Protein AF-A0A961F8T4-F1 (afdb_monomer_lite)

pLDDT: mean 82.38, std 12.44, range [43.91, 94.69]

Sequence (74 aa):
KVSKDAKQHVYAPAQSAKRAGKSALQRVMSTFFGGSPGNLVAHLLDPTERKLPPEELAKIKALLEAHEGRNRRP

Foldseek 3Di:
DDDDDPPDDDDDDPDDPVVVVVVVVQVCCVPPVVSDPVSVVVVCVPPPPDDDDPVNVVVVVVVVVVVVVVVPPD

Secondary structure (DSSP, 8-state):
-------------SS-HHHHHHHHHHHHHHHHSTT-HHHHHHHHT-TTT----HHHHHHHHHHHHHHHHHHT--

Radius of gyration: 21.76 Å; chains: 1; bounding box: 57×38×54 Å

Structure (mmCIF, N/CA/C/O backbone):
data_AF-A0A961F8T4-F1
#
_entry.id   AF-A0A961F8T4-F1
#
loop_
_atom_site.group_PDB
_atom_site.id
_atom_site.type_symbol
_atom_site.label_atom_id
_atom_site.label_alt_id
_atom_site.label_comp_id
_atom_site.label_asym_id
_atom_site.label_entity_id
_atom_site.label_seq_id
_atom_site.pdbx_PDB_ins_code
_atom_site.Cartn_x
_atom_site.Cartn_y
_atom_site.Cartn_z
_atom_site.occupancy
_atom_site.B_iso_or_equiv
_atom_site.auth_seq_id
_atom_site.auth_comp_id
_atom_site.auth_asym_id
_atom_site.auth_atom_id
_atom_site.pdbx_PDB_model_num
ATOM 1 N N . LYS A 1 1 ? 41.279 -10.989 -38.897 1.00 43.91 1 LYS A N 1
ATOM 2 C CA . LYS A 1 1 ? 40.094 -11.869 -38.740 1.00 43.91 1 LYS A CA 1
ATOM 3 C C . LYS A 1 1 ? 39.221 -11.273 -37.643 1.00 43.91 1 LYS A C 1
ATOM 5 O O . LYS A 1 1 ? 39.584 -11.412 -36.486 1.00 43.91 1 LYS A O 1
ATOM 10 N N . VAL A 1 2 ? 38.161 -10.541 -37.993 1.00 51.69 2 VAL A N 1
ATOM 11 C CA . VAL A 1 2 ? 37.184 -10.050 -37.007 1.00 51.69 2 VAL A CA 1
ATOM 12 C C . VAL A 1 2 ? 36.105 -11.119 -36.906 1.00 51.69 2 VAL A C 1
ATOM 14 O O . VAL A 1 2 ? 35.452 -11.452 -37.892 1.00 51.69 2 VAL A O 1
ATOM 17 N N . SER A 1 3 ? 36.042 -11.763 -35.750 1.00 51.22 3 SER A N 1
ATOM 18 C CA . SER A 1 3 ? 35.145 -12.878 -35.484 1.00 51.22 3 SER A CA 1
ATOM 19 C C . SER A 1 3 ? 33.710 -12.374 -35.350 1.00 51.22 3 SER A C 1
ATOM 21 O O . SER A 1 3 ? 33.442 -11.544 -34.491 1.00 51.22 3 SER A O 1
ATOM 23 N N . LYS A 1 4 ? 32.838 -12.905 -36.215 1.00 58.25 4 LYS A N 1
ATOM 24 C CA . LYS A 1 4 ? 31.378 -13.064 -36.099 1.00 58.25 4 LYS A CA 1
ATOM 25 C C . LYS A 1 4 ? 30.666 -12.175 -35.074 1.00 58.25 4 LYS A C 1
ATOM 27 O O . LYS A 1 4 ? 30.706 -12.432 -33.875 1.00 58.25 4 LYS A O 1
ATOM 32 N N . ASP A 1 5 ? 29.894 -11.252 -35.630 1.00 58.16 5 ASP A N 1
ATOM 33 C CA . ASP A 1 5 ? 28.714 -10.586 -35.084 1.00 58.16 5 ASP A CA 1
ATOM 34 C C . ASP A 1 5 ? 27.935 -11.423 -34.049 1.00 58.16 5 ASP A C 1
ATOM 36 O O . ASP A 1 5 ? 26.989 -12.146 -34.373 1.00 58.16 5 ASP A O 1
ATOM 40 N N . ALA A 1 6 ? 28.295 -11.313 -32.771 1.00 65.94 6 ALA A N 1
ATOM 41 C CA . ALA A 1 6 ? 27.416 -11.729 -31.689 1.00 65.94 6 ALA A CA 1
ATOM 42 C C . ALA A 1 6 ? 26.351 -10.638 -31.531 1.00 65.94 6 ALA A C 1
ATOM 44 O O . ALA A 1 6 ? 26.588 -9.602 -30.913 1.00 65.94 6 ALA A O 1
ATOM 45 N N . LYS A 1 7 ? 25.184 -10.839 -32.149 1.00 72.19 7 LYS A N 1
ATOM 46 C CA . LYS A 1 7 ? 24.048 -9.917 -32.052 1.00 72.19 7 LYS A CA 1
ATOM 47 C C . LYS A 1 7 ? 23.572 -9.881 -30.594 1.00 72.19 7 LYS A C 1
ATOM 49 O O . LYS A 1 7 ? 22.866 -10.776 -30.139 1.00 72.19 7 LYS A O 1
ATOM 54 N N . GLN A 1 8 ? 24.018 -8.882 -29.838 1.00 80.75 8 GLN A N 1
ATOM 55 C CA . GLN A 1 8 ? 23.696 -8.758 -28.422 1.00 80.75 8 GLN A CA 1
ATOM 56 C C . GLN A 1 8 ? 22.253 -8.265 -28.264 1.00 80.75 8 GLN A C 1
ATOM 58 O O . GLN A 1 8 ? 21.900 -7.172 -28.708 1.00 80.75 8 GLN A O 1
ATOM 63 N N . HIS A 1 9 ? 21.404 -9.078 -27.636 1.00 82.88 9 HIS A N 1
ATOM 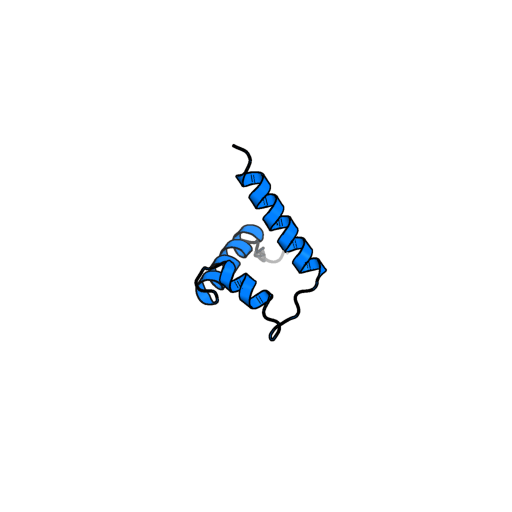64 C CA . HIS A 1 9 ? 20.041 -8.682 -27.298 1.00 82.88 9 HIS A CA 1
ATOM 65 C C . HIS A 1 9 ? 20.055 -7.836 -26.023 1.00 82.88 9 HIS A C 1
ATOM 67 O O . HIS A 1 9 ? 20.314 -8.343 -24.932 1.00 82.88 9 HIS A O 1
ATOM 73 N N . VAL A 1 10 ? 19.781 -6.539 -26.168 1.00 82.69 10 VAL A N 1
ATOM 74 C CA . VAL A 1 10 ? 19.568 -5.627 -25.040 1.00 82.69 10 VAL A CA 1
ATOM 75 C C . VAL A 1 10 ? 18.077 -5.596 -24.729 1.00 82.69 10 VAL A C 1
ATOM 77 O O . VAL A 1 10 ? 17.270 -5.200 -25.570 1.00 82.69 10 VAL A O 1
ATOM 80 N N . TYR A 1 11 ? 17.710 -6.022 -23.522 1.00 84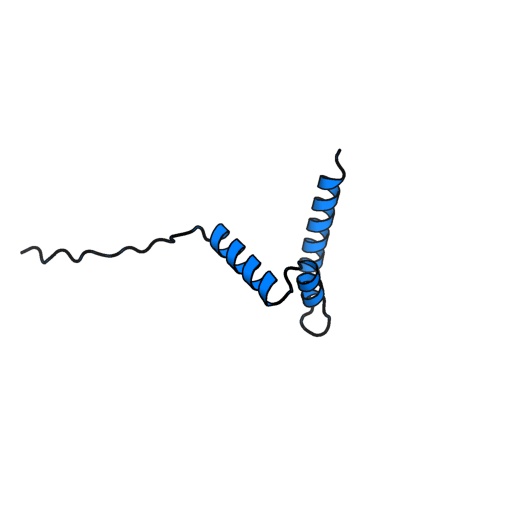.44 11 TYR A N 1
ATOM 81 C CA . TYR A 1 11 ? 16.331 -5.974 -23.048 1.00 84.44 11 TYR A CA 1
ATOM 82 C C . TYR A 1 11 ? 16.085 -4.674 -22.294 1.00 84.44 11 TYR A C 1
ATOM 84 O O . TYR A 1 11 ? 16.814 -4.331 -21.365 1.00 84.44 11 TYR A O 1
ATOM 92 N N . ALA A 1 12 ? 15.029 -3.973 -22.687 1.00 85.88 12 ALA A N 1
ATOM 93 C CA . ALA A 1 12 ? 14.538 -2.787 -22.006 1.00 85.88 12 ALA A CA 1
ATOM 94 C C . ALA A 1 12 ? 13.099 -3.026 -21.518 1.00 85.88 12 ALA A C 1
ATOM 96 O O . ALA A 1 12 ? 12.379 -3.839 -22.109 1.00 85.88 12 ALA A O 1
ATOM 97 N N . PRO A 1 13 ? 12.649 -2.333 -20.456 1.00 86.62 13 PRO A N 1
ATOM 98 C CA . PRO A 1 13 ? 11.282 -2.461 -19.971 1.00 86.62 13 PRO A CA 1
ATOM 99 C C . PRO A 1 13 ? 10.268 -2.107 -21.063 1.00 86.62 13 PRO A C 1
ATOM 101 O O . PRO A 1 13 ? 10.243 -0.984 -21.562 1.00 86.62 13 PRO A O 1
ATOM 104 N N . ALA A 1 14 ? 9.379 -3.048 -21.387 1.00 90.44 14 ALA A N 1
ATOM 105 C CA . ALA A 1 14 ? 8.280 -2.813 -22.328 1.00 90.44 14 ALA A CA 1
ATOM 106 C C . ALA A 1 14 ? 7.229 -1.826 -21.781 1.00 90.44 14 ALA A C 1
ATOM 108 O O . ALA A 1 14 ? 6.410 -1.292 -22.529 1.00 90.44 14 ALA A O 1
ATOM 109 N N . GLN A 1 15 ? 7.223 -1.595 -20.465 1.00 91.44 15 GLN A N 1
ATOM 110 C CA . GLN A 1 15 ? 6.339 -0.653 -19.786 1.00 91.44 15 GLN A CA 1
ATOM 111 C C . GLN A 1 15 ? 7.100 0.089 -18.691 1.00 91.44 15 GLN A C 1
ATOM 113 O O . GLN A 1 15 ? 8.034 -0.442 -18.090 1.00 91.44 15 GLN A O 1
ATOM 118 N N . SER A 1 16 ? 6.660 1.309 -18.388 1.00 93.75 16 SER A N 1
ATOM 119 C CA . SER A 1 16 ? 7.200 2.050 -17.252 1.00 93.75 16 SER A CA 1
ATOM 120 C C . SER A 1 16 ? 6.851 1.357 -15.932 1.00 93.75 16 SER A C 1
ATOM 122 O O . SER A 1 16 ? 5.739 0.848 -15.755 1.00 93.75 16 SER A O 1
ATOM 124 N N . ALA A 1 17 ? 7.773 1.411 -14.968 1.00 91.25 17 ALA A N 1
ATOM 125 C CA . ALA A 1 17 ? 7.568 0.852 -13.630 1.00 91.25 17 ALA A CA 1
ATOM 126 C C . ALA A 1 17 ? 6.298 1.401 -12.960 1.00 91.25 17 ALA A C 1
ATOM 128 O O . ALA A 1 17 ? 5.545 0.656 -12.341 1.00 91.25 17 ALA A O 1
ATOM 129 N N . LYS A 1 18 ? 5.994 2.690 -13.164 1.00 92.62 18 LYS A N 1
ATOM 130 C CA . LYS A 1 18 ? 4.768 3.329 -12.663 1.00 92.62 18 LYS A CA 1
ATOM 131 C C . LYS A 1 18 ? 3.501 2.658 -13.200 1.00 92.62 18 LYS A C 1
ATOM 133 O O . LYS A 1 18 ? 2.555 2.434 -12.447 1.00 92.62 18 LYS A O 1
ATOM 138 N N . ARG A 1 19 ? 3.464 2.344 -14.501 1.00 91.56 19 ARG A N 1
ATOM 139 C CA . ARG A 1 19 ? 2.300 1.704 -15.132 1.00 91.56 19 ARG A CA 1
ATOM 140 C C . ARG A 1 19 ? 2.164 0.252 -14.686 1.00 91.56 19 ARG A C 1
ATOM 142 O O . ARG A 1 19 ? 1.061 -0.151 -14.325 1.00 91.56 19 ARG A O 1
ATOM 149 N N . ALA A 1 20 ? 3.274 -0.484 -14.659 1.00 93.75 20 ALA A N 1
ATOM 150 C CA . ALA A 1 20 ? 3.311 -1.865 -14.189 1.00 93.75 20 ALA A CA 1
ATOM 151 C C . ALA A 1 20 ? 2.908 -1.980 -12.707 1.00 93.75 20 ALA A C 1
ATOM 153 O O . ALA A 1 20 ? 2.121 -2.846 -12.341 1.00 93.75 20 ALA A O 1
ATOM 154 N N . GLY A 1 21 ? 3.374 -1.061 -11.859 1.00 92.75 21 GLY A N 1
ATOM 155 C CA . GLY A 1 21 ? 3.001 -1.018 -10.446 1.00 92.75 21 GLY A CA 1
ATOM 156 C C . GLY A 1 21 ? 1.510 -0.750 -10.244 1.00 92.75 21 GLY A C 1
ATOM 157 O O . GLY A 1 21 ? 0.860 -1.437 -9.460 1.00 92.75 21 GLY A O 1
ATOM 158 N N . LYS A 1 22 ? 0.933 0.193 -11.004 1.00 92.75 22 LYS A N 1
ATOM 159 C CA . LYS A 1 22 ? -0.508 0.477 -10.940 1.00 92.75 22 LYS A CA 1
ATOM 160 C C . LYS A 1 22 ? -1.347 -0.747 -11.319 1.00 92.75 22 LYS A C 1
ATOM 162 O O . LYS A 1 22 ? -2.305 -1.051 -10.614 1.00 92.75 22 LYS A O 1
ATOM 167 N N . SER A 1 23 ? -1.003 -1.440 -12.407 1.00 93.19 23 SER A N 1
ATOM 168 C CA . SER A 1 23 ? -1.756 -2.623 -12.840 1.00 93.19 23 SER A CA 1
ATOM 169 C C . SER A 1 23 ? -1.596 -3.792 -11.868 1.00 93.19 23 SER A C 1
ATOM 171 O O . SER A 1 23 ? -2.576 -4.474 -11.574 1.00 93.19 23 SER A O 1
ATOM 173 N N . ALA A 1 24 ? -0.397 -3.991 -11.314 1.00 94.12 24 ALA A N 1
ATOM 174 C CA . ALA A 1 24 ? -0.155 -4.994 -10.284 1.00 94.12 24 ALA A CA 1
ATOM 175 C C . ALA A 1 24 ? -1.003 -4.734 -9.029 1.00 94.12 24 ALA A C 1
ATOM 177 O O . ALA A 1 24 ? -1.702 -5.638 -8.572 1.00 94.12 24 ALA A O 1
ATOM 178 N N . LEU A 1 25 ? -1.017 -3.495 -8.520 1.00 92.25 25 LEU A N 1
ATOM 179 C CA . LEU A 1 25 ? -1.816 -3.123 -7.350 1.00 92.25 25 LEU A CA 1
ATOM 180 C C . LEU A 1 25 ? -3.314 -3.322 -7.592 1.00 92.25 25 LEU A C 1
ATOM 182 O O . LEU A 1 25 ? -4.000 -3.877 -6.739 1.00 92.25 25 LEU A O 1
ATOM 186 N N . GLN A 1 26 ? -3.821 -2.913 -8.760 1.00 92.31 26 GLN A N 1
ATOM 187 C CA . GLN A 1 26 ? -5.220 -3.149 -9.128 1.00 92.31 26 GLN A CA 1
ATOM 188 C C . GLN A 1 26 ? -5.574 -4.636 -9.062 1.00 92.31 26 GLN A C 1
ATOM 190 O O . GLN A 1 26 ? -6.630 -4.988 -8.546 1.00 92.31 26 GLN A O 1
ATOM 195 N N . ARG A 1 27 ? -4.669 -5.500 -9.532 1.00 94.69 27 ARG A N 1
ATOM 196 C CA . ARG A 1 27 ? -4.866 -6.950 -9.538 1.00 94.69 27 ARG A CA 1
ATOM 197 C C . ARG A 1 27 ? -4.875 -7.533 -8.128 1.00 94.69 27 ARG A C 1
ATOM 199 O O . ARG A 1 27 ? -5.785 -8.274 -7.784 1.00 94.69 27 ARG A O 1
ATOM 206 N N . VAL A 1 28 ? -3.914 -7.143 -7.291 1.00 92.62 28 VAL A N 1
ATOM 207 C CA . VAL A 1 28 ? -3.878 -7.524 -5.867 1.00 92.62 28 VAL A CA 1
ATOM 208 C C . VAL A 1 28 ? -5.172 -7.098 -5.171 1.00 92.62 28 VAL A C 1
ATOM 210 O O . VAL A 1 28 ? -5.806 -7.903 -4.493 1.00 92.62 28 VAL A O 1
ATOM 213 N N . MET A 1 29 ? -5.611 -5.860 -5.396 1.00 93.25 29 MET A N 1
ATOM 214 C CA . MET A 1 29 ? -6.825 -5.324 -4.790 1.00 93.25 29 MET A CA 1
ATOM 215 C C . MET A 1 29 ? -8.079 -6.075 -5.245 1.00 93.25 29 MET A C 1
ATOM 217 O O . MET A 1 29 ? -8.916 -6.416 -4.411 1.00 93.25 29 MET A O 1
ATOM 221 N N . SER A 1 30 ? -8.196 -6.394 -6.538 1.00 92.94 30 SER A N 1
ATOM 222 C CA . SER A 1 30 ? -9.318 -7.188 -7.049 1.00 92.94 30 SER A CA 1
ATOM 223 C C . SER A 1 30 ? -9.327 -8.617 -6.510 1.00 92.94 30 SER A C 1
ATOM 225 O O . SER A 1 30 ? -10.394 -9.132 -6.199 1.00 92.94 30 SER A O 1
ATOM 227 N N . THR A 1 31 ? -8.157 -9.247 -6.382 1.00 93.50 31 THR A N 1
ATOM 228 C CA . THR A 1 31 ? -8.053 -10.667 -6.023 1.00 93.50 31 THR A CA 1
ATOM 229 C C . THR A 1 31 ? -8.220 -10.904 -4.526 1.00 93.50 31 THR A C 1
ATOM 231 O O . THR A 1 31 ? -8.907 -11.843 -4.142 1.00 93.50 31 THR A O 1
ATOM 234 N N . PHE A 1 32 ? -7.603 -10.074 -3.682 1.00 88.81 32 PHE A N 1
ATOM 235 C CA . PHE A 1 32 ? -7.524 -10.333 -2.238 1.00 88.81 32 PHE A CA 1
ATOM 236 C C . PHE A 1 32 ? -8.434 -9.434 -1.402 1.00 88.81 32 PHE A C 1
ATOM 238 O O . PHE A 1 32 ? -8.809 -9.806 -0.297 1.00 88.81 32 PHE A O 1
ATOM 245 N N . PHE A 1 33 ? -8.819 -8.265 -1.922 1.00 90.19 33 PHE A N 1
ATOM 246 C CA . PHE A 1 33 ? -9.545 -7.247 -1.152 1.00 90.19 33 PHE A CA 1
ATOM 247 C C . PHE A 1 33 ? -10.919 -6.907 -1.749 1.00 90.19 33 PHE A C 1
ATOM 249 O O . PHE A 1 33 ? -11.529 -5.898 -1.388 1.00 90.19 33 PHE A O 1
ATOM 256 N N . GLY A 1 34 ? -11.418 -7.728 -2.680 1.00 87.69 34 GLY A N 1
ATOM 257 C CA . GLY A 1 34 ? -12.725 -7.539 -3.321 1.00 87.69 34 GLY A CA 1
ATOM 258 C C . GLY A 1 34 ? -12.836 -6.236 -4.117 1.00 87.69 34 GLY A C 1
ATOM 259 O O . GLY A 1 34 ? -13.923 -5.691 -4.268 1.00 87.69 34 GLY A O 1
ATOM 260 N N . GLY A 1 35 ? -11.705 -5.683 -4.566 1.00 87.69 35 GLY A N 1
ATOM 261 C CA . GLY A 1 35 ? -11.652 -4.403 -5.271 1.00 87.69 35 GLY A CA 1
ATOM 262 C C . GLY A 1 35 ? -11.895 -3.173 -4.388 1.00 87.69 35 GLY A C 1
ATOM 263 O O . GLY A 1 35 ? -11.928 -2.068 -4.923 1.00 87.69 35 GLY A O 1
ATOM 264 N N . SER A 1 36 ? -12.035 -3.335 -3.066 1.00 89.56 36 SER A N 1
ATOM 265 C CA . SER A 1 36 ? -12.315 -2.241 -2.132 1.00 89.56 36 SER A CA 1
ATOM 266 C C . SER A 1 36 ? -11.031 -1.714 -1.481 1.00 89.56 36 SER A C 1
ATOM 268 O O . SER A 1 36 ? -10.398 -2.434 -0.703 1.00 89.56 36 SER A O 1
ATOM 270 N N . PRO A 1 37 ? -10.666 -0.436 -1.706 1.00 86.56 37 PRO A N 1
ATOM 271 C CA . PRO A 1 37 ? -9.587 0.206 -0.958 1.00 86.56 37 PRO A CA 1
ATOM 272 C C . PRO A 1 37 ? -9.846 0.218 0.555 1.00 86.56 37 PRO A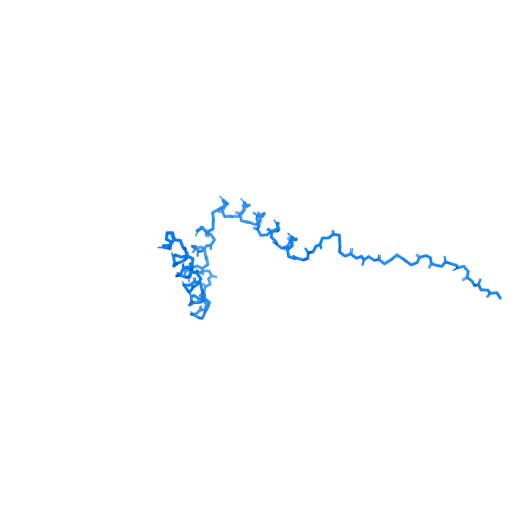 C 1
ATOM 274 O O . PRO A 1 37 ? -8.905 0.126 1.338 1.00 86.56 37 PRO A O 1
ATOM 277 N N . GLY A 1 38 ? -11.116 0.283 0.974 1.00 86.50 38 GLY A N 1
ATOM 278 C CA . GLY A 1 38 ? -11.494 0.248 2.388 1.00 86.50 38 GLY A CA 1
ATOM 279 C C . GLY A 1 38 ? -11.138 -1.078 3.061 1.00 86.50 38 GLY A C 1
ATOM 280 O O . GLY A 1 38 ? -10.625 -1.070 4.175 1.00 86.50 38 GLY A O 1
ATOM 281 N N . ASN A 1 39 ? -11.311 -2.205 2.364 1.00 88.06 39 ASN A N 1
ATOM 282 C CA . ASN A 1 39 ? -10.953 -3.528 2.892 1.00 88.06 39 ASN A CA 1
ATOM 283 C C . ASN A 1 39 ? -9.440 -3.678 3.082 1.00 88.06 39 ASN A C 1
ATOM 285 O O . ASN A 1 39 ? -8.998 -4.274 4.063 1.00 88.06 39 ASN A O 1
ATOM 289 N N . LEU A 1 40 ? -8.650 -3.107 2.166 1.00 87.12 40 LEU A N 1
ATOM 290 C CA . LEU A 1 40 ? -7.196 -3.051 2.299 1.00 87.12 40 LEU A CA 1
ATOM 291 C C . LEU A 1 40 ? -6.790 -2.240 3.537 1.00 87.12 40 LEU A C 1
ATOM 293 O O . LEU A 1 40 ? -5.971 -2.700 4.326 1.00 87.12 40 LEU A O 1
ATOM 297 N N . VAL A 1 41 ? -7.374 -1.053 3.727 1.00 85.25 41 VAL A N 1
ATOM 298 C CA . VAL A 1 41 ? -7.080 -0.211 4.898 1.00 85.25 41 VAL A CA 1
ATOM 299 C C . VAL A 1 41 ? -7.512 -0.899 6.193 1.00 85.25 41 VAL A C 1
ATOM 301 O O . VAL A 1 41 ? -6.756 -0.879 7.156 1.00 85.25 41 VAL A O 1
ATOM 304 N N . ALA A 1 42 ? -8.674 -1.555 6.214 1.00 84.88 42 ALA A N 1
ATOM 305 C CA . ALA A 1 42 ? -9.137 -2.315 7.371 1.00 84.88 42 ALA A CA 1
ATOM 306 C C . ALA A 1 42 ? -8.153 -3.432 7.761 1.00 84.88 42 ALA A C 1
ATOM 308 O O . ALA A 1 42 ? -7.798 -3.525 8.930 1.00 84.88 42 ALA A O 1
ATOM 309 N N . HIS A 1 43 ? -7.643 -4.203 6.790 1.00 84.88 43 HIS A N 1
ATOM 310 C CA . HIS A 1 43 ? -6.597 -5.207 7.044 1.00 84.88 43 HIS A CA 1
ATOM 311 C C . HIS A 1 43 ? -5.302 -4.584 7.581 1.00 84.88 43 HIS A C 1
ATOM 313 O O . HIS A 1 43 ? -4.685 -5.126 8.489 1.00 84.88 43 HIS A O 1
ATOM 319 N N . LEU A 1 44 ? -4.880 -3.433 7.047 1.00 82.69 44 LEU A N 1
ATOM 320 C CA . LEU A 1 44 ? -3.664 -2.749 7.512 1.00 82.69 44 LEU A CA 1
ATOM 321 C C . LEU A 1 44 ? -3.781 -2.199 8.940 1.00 82.69 44 LEU A C 1
ATOM 323 O O . LEU A 1 44 ? -2.761 -1.990 9.593 1.00 82.69 44 LEU A O 1
ATOM 327 N N . LEU A 1 45 ? -5.001 -1.918 9.396 1.00 81.75 45 LEU A N 1
ATOM 328 C CA . LEU A 1 45 ? -5.289 -1.408 10.735 1.00 81.75 45 LEU A CA 1
ATOM 329 C C . LEU A 1 45 ? -5.668 -2.518 11.721 1.00 81.75 45 LEU A C 1
ATOM 331 O O . LEU A 1 45 ? -5.898 -2.212 12.893 1.00 81.75 45 LEU A O 1
ATOM 335 N N . ASP A 1 46 ? -5.733 -3.776 11.273 1.00 81.50 46 ASP A N 1
ATOM 336 C CA . ASP A 1 46 ? -6.061 -4.897 12.141 1.00 81.50 46 ASP A CA 1
ATOM 337 C C . ASP A 1 46 ? -4.956 -5.075 13.204 1.00 81.50 46 ASP A C 1
ATOM 339 O O . ASP A 1 46 ? -3.791 -5.330 12.868 1.00 81.50 46 ASP A O 1
ATOM 343 N N . PRO A 1 47 ? -5.289 -4.944 14.503 1.00 68.06 47 PRO A N 1
ATOM 344 C CA . PRO A 1 47 ? -4.311 -5.031 15.581 1.00 68.06 47 PRO A CA 1
ATOM 345 C C . PRO A 1 47 ? -3.658 -6.415 15.706 1.00 68.06 47 PRO A C 1
ATOM 347 O O . PRO A 1 47 ? -2.647 -6.533 16.405 1.00 68.06 47 PRO A O 1
ATOM 350 N N . THR A 1 48 ? -4.215 -7.445 15.061 1.00 73.19 48 THR A N 1
ATOM 351 C CA . THR A 1 48 ? -3.718 -8.825 15.109 1.00 73.19 48 THR A CA 1
ATOM 352 C C . THR A 1 48 ? -2.626 -9.120 14.079 1.00 73.19 48 THR A C 1
ATOM 354 O O . THR A 1 48 ? -1.742 -9.925 14.368 1.00 73.19 48 THR A O 1
ATOM 357 N N . GLU A 1 49 ? -2.615 -8.446 12.921 1.00 65.75 49 GLU A N 1
ATOM 358 C CA . GLU A 1 49 ? -1.742 -8.833 11.800 1.00 65.75 49 GLU A CA 1
ATOM 359 C C . GLU A 1 49 ? -0.542 -7.906 11.560 1.00 65.75 49 GLU A C 1
ATOM 361 O O . GLU A 1 49 ? 0.467 -8.352 11.008 1.00 65.75 49 GLU A O 1
ATOM 366 N N . ARG A 1 50 ? -0.581 -6.639 11.994 1.00 58.94 50 ARG A N 1
ATOM 367 C CA . ARG A 1 50 ? 0.582 -5.726 11.997 1.00 58.94 50 ARG A CA 1
ATOM 368 C C . ARG A 1 50 ? 0.200 -4.398 12.638 1.00 58.94 50 ARG A C 1
ATOM 370 O O . ARG A 1 50 ? -0.754 -3.754 12.224 1.00 58.94 50 ARG A O 1
ATOM 377 N N . LYS A 1 51 ? 1.006 -3.911 13.584 1.00 66.94 51 LYS A N 1
ATOM 37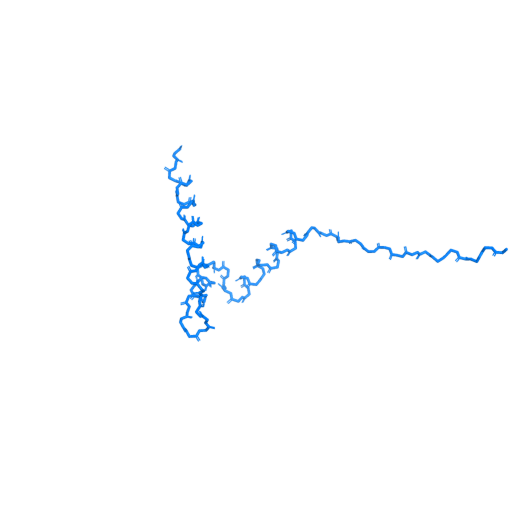8 C CA . LYS A 1 51 ? 0.873 -2.529 14.062 1.00 66.94 51 LYS A CA 1
ATOM 379 C C . LYS A 1 51 ? 1.389 -1.594 12.971 1.00 66.94 51 LYS A C 1
ATOM 381 O O . LYS A 1 51 ? 2.601 -1.445 12.825 1.00 66.94 51 LYS A O 1
ATOM 386 N N . LEU A 1 52 ? 0.482 -1.004 12.190 1.00 77.06 52 LEU A N 1
ATOM 387 C CA . LEU A 1 52 ? 0.815 0.107 11.305 1.00 77.06 52 LEU A CA 1
ATOM 388 C C . LEU A 1 52 ? 1.557 1.170 12.135 1.00 77.06 52 LEU A C 1
ATOM 390 O O . LEU A 1 52 ? 1.018 1.612 13.157 1.00 77.06 52 LEU A O 1
ATOM 394 N N . PRO A 1 53 ? 2.782 1.562 11.750 1.00 85.44 53 PRO A N 1
ATOM 395 C CA . PRO A 1 53 ? 3.534 2.528 12.527 1.00 85.44 53 PRO A CA 1
ATOM 396 C C . PRO A 1 53 ? 2.775 3.861 12.636 1.00 85.44 53 PRO A C 1
ATOM 398 O O . PRO A 1 53 ? 2.109 4.262 11.670 1.00 85.44 53 PRO A O 1
ATOM 401 N N . PRO A 1 54 ? 2.855 4.570 13.776 1.00 84.88 54 PRO A N 1
ATOM 402 C CA . PRO A 1 54 ? 2.151 5.837 13.967 1.00 84.88 54 PRO A CA 1
ATOM 403 C C . PRO A 1 54 ? 2.435 6.872 12.868 1.00 84.88 54 PRO A C 1
ATOM 405 O O . PRO A 1 54 ? 1.541 7.623 12.477 1.00 84.88 54 PRO A O 1
ATOM 408 N N . GLU A 1 55 ? 3.655 6.890 12.332 1.00 89.56 55 GLU A N 1
ATOM 409 C CA . GLU A 1 55 ? 4.069 7.774 11.246 1.00 89.56 55 GLU A CA 1
ATOM 410 C C . GLU A 1 55 ? 3.372 7.458 9.916 1.00 89.56 55 GLU A C 1
ATOM 412 O O . GLU A 1 55 ? 2.993 8.375 9.187 1.00 89.56 55 GLU A O 1
ATOM 417 N N . GLU A 1 56 ? 3.143 6.181 9.610 1.00 87.31 56 GLU A N 1
ATOM 418 C CA . GLU A 1 56 ? 2.415 5.772 8.406 1.00 87.31 56 GLU A CA 1
ATOM 419 C C . GLU A 1 56 ? 0.925 6.085 8.549 1.00 87.31 56 GLU A C 1
ATOM 421 O O . GLU A 1 56 ? 0.303 6.596 7.616 1.00 87.31 56 GLU A O 1
ATOM 426 N N . LEU A 1 57 ? 0.361 5.902 9.748 1.00 86.88 57 LEU A N 1
ATOM 427 C CA . LEU A 1 57 ? -1.010 6.319 10.036 1.00 86.88 57 LEU A CA 1
ATOM 428 C C . LEU A 1 57 ? -1.190 7.837 9.866 1.00 86.88 57 LEU A C 1
ATOM 430 O O . LEU A 1 57 ? -2.180 8.278 9.281 1.00 86.88 57 LEU A O 1
ATOM 434 N N . ALA A 1 58 ? -0.235 8.639 10.346 1.00 90.31 58 ALA A N 1
ATOM 435 C CA . ALA A 1 58 ? -0.262 10.091 10.186 1.00 90.31 58 ALA A CA 1
ATOM 436 C C . ALA A 1 58 ? -0.208 10.508 8.706 1.00 90.31 58 ALA A C 1
ATOM 438 O O . ALA A 1 58 ? -0.983 11.367 8.282 1.00 90.31 58 ALA A O 1
ATOM 439 N N . LYS A 1 59 ? 0.641 9.859 7.896 1.00 90.69 59 LYS A N 1
ATOM 440 C CA . LYS A 1 59 ? 0.702 10.096 6.443 1.00 90.69 59 LYS A CA 1
ATOM 441 C C . LYS A 1 59 ? -0.625 9.780 5.757 1.00 90.69 59 LYS A C 1
ATOM 443 O O . LYS A 1 59 ? -1.086 10.575 4.941 1.00 90.69 59 LYS A O 1
ATOM 448 N N . ILE A 1 60 ? -1.253 8.650 6.091 1.00 88.38 60 ILE A N 1
ATOM 449 C CA . ILE A 1 60 ? -2.553 8.270 5.520 1.00 88.38 60 ILE A CA 1
ATOM 450 C C . ILE A 1 60 ? -3.617 9.314 5.873 1.00 88.38 60 ILE A C 1
ATOM 452 O O . ILE A 1 60 ? -4.328 9.771 4.981 1.00 88.38 60 ILE A O 1
ATOM 456 N N . LYS A 1 61 ? -3.689 9.751 7.138 1.00 89.62 61 LYS A N 1
ATOM 457 C CA . LYS A 1 61 ? -4.625 10.803 7.570 1.00 89.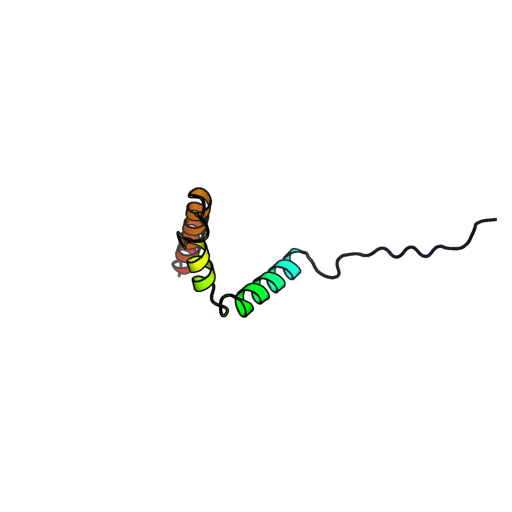62 61 LYS A CA 1
ATOM 458 C C . LYS A 1 61 ? -4.432 12.103 6.786 1.00 89.62 61 LYS A C 1
ATOM 460 O O . LYS A 1 61 ? -5.396 12.615 6.227 1.00 89.62 61 LYS A O 1
ATOM 465 N N . ALA A 1 62 ? -3.192 12.572 6.644 1.00 93.06 62 ALA A N 1
ATOM 466 C CA . ALA A 1 62 ? -2.891 13.786 5.884 1.00 93.06 62 ALA A CA 1
ATOM 467 C C . ALA A 1 62 ? -3.304 13.679 4.401 1.00 93.06 62 ALA A C 1
ATOM 469 O O . ALA A 1 62 ? -3.775 14.649 3.806 1.00 93.06 62 ALA A O 1
ATOM 470 N N . LEU A 1 63 ? -3.159 12.498 3.787 1.00 90.12 63 LEU A N 1
ATOM 471 C CA . LEU A 1 63 ? -3.607 12.262 2.410 1.00 90.12 63 LEU A CA 1
ATOM 472 C C . LEU A 1 63 ? -5.134 12.334 2.273 1.00 90.12 63 LEU A C 1
ATOM 474 O O . LEU A 1 63 ? -5.620 12.866 1.270 1.00 90.12 63 LEU A O 1
ATOM 478 N N . LEU A 1 64 ? -5.872 11.815 3.259 1.00 88.50 64 LEU A N 1
ATOM 479 C CA . LEU A 1 64 ? -7.335 11.885 3.304 1.00 88.50 64 LEU A CA 1
ATOM 480 C C . LEU A 1 64 ? -7.806 13.334 3.464 1.00 88.50 64 LEU A C 1
ATOM 482 O O . LEU A 1 64 ? -8.575 13.810 2.632 1.00 88.50 64 LEU A O 1
ATOM 486 N N . GLU A 1 65 ? -7.256 14.066 4.434 1.00 92.44 65 GLU A N 1
ATOM 487 C CA . GLU A 1 65 ? -7.559 15.488 4.658 1.00 92.44 65 GLU A CA 1
ATOM 488 C C . GLU A 1 65 ? -7.288 16.330 3.402 1.00 92.44 65 GLU A C 1
ATOM 490 O O . GLU A 1 65 ? -8.116 17.141 2.981 1.00 92.44 65 GLU A O 1
ATOM 495 N N . ALA A 1 66 ? -6.155 16.098 2.730 1.00 90.38 66 ALA A N 1
ATOM 496 C CA . ALA A 1 66 ? -5.827 16.779 1.482 1.00 90.38 66 ALA A CA 1
ATOM 497 C C . ALA A 1 66 ? -6.785 16.419 0.332 1.00 90.38 66 ALA A C 1
ATOM 499 O O . ALA A 1 66 ? -7.020 17.237 -0.560 1.00 90.38 66 ALA A O 1
ATOM 500 N N . HIS A 1 67 ? -7.321 15.196 0.299 1.00 88.12 67 HIS A N 1
ATOM 501 C CA . HIS A 1 67 ? -8.322 14.801 -0.690 1.00 88.12 67 HIS A CA 1
ATOM 502 C C . HIS A 1 67 ? -9.675 15.468 -0.420 1.00 88.12 67 HIS A C 1
ATOM 504 O O . HIS A 1 67 ? -10.252 16.041 -1.342 1.00 88.12 67 HIS A O 1
ATOM 510 N N . GLU A 1 68 ? -10.127 15.484 0.832 1.00 84.12 68 GLU A N 1
ATOM 511 C CA . GLU A 1 68 ? -11.356 16.166 1.245 1.00 84.12 68 GLU A CA 1
ATOM 512 C C . GLU A 1 68 ? -11.279 17.674 0.996 1.00 84.12 68 GLU A C 1
ATOM 514 O O . GLU A 1 68 ? -12.188 18.248 0.400 1.00 84.12 68 GLU A O 1
ATOM 519 N N . GLY A 1 69 ? -10.164 18.317 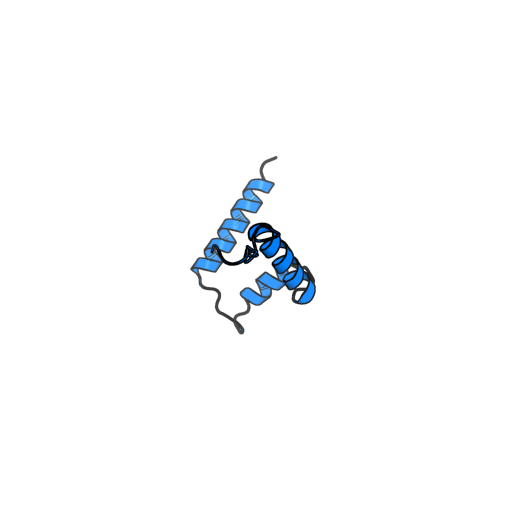1.357 1.00 77.81 69 GLY A N 1
ATOM 520 C CA . GLY A 1 69 ? -9.948 19.747 1.128 1.00 77.81 69 GLY A CA 1
ATOM 521 C C . GLY A 1 69 ? -9.965 20.142 -0.353 1.00 77.81 69 GLY A C 1
ATOM 522 O O . GLY A 1 69 ? -10.403 21.241 -0.691 1.00 77.81 69 GLY A O 1
ATOM 523 N N . ARG A 1 70 ? -9.544 19.241 -1.254 1.00 77.31 70 ARG A N 1
ATOM 524 C CA . ARG A 1 70 ? -9.668 19.436 -2.710 1.00 77.31 70 ARG A CA 1
ATOM 525 C C . ARG A 1 70 ? -11.098 19.259 -3.205 1.00 77.31 70 ARG A C 1
ATOM 527 O O . ARG A 1 70 ? -11.508 20.004 -4.082 1.00 77.31 70 ARG A O 1
ATOM 534 N N . ASN A 1 71 ? -11.841 18.305 -2.647 1.00 70.25 71 ASN A N 1
ATOM 535 C CA . ASN A 1 71 ? -13.218 18.018 -3.054 1.00 70.25 71 ASN A CA 1
ATOM 536 C C . ASN A 1 71 ? -14.237 19.031 -2.496 1.00 70.25 71 ASN A C 1
ATOM 538 O O . ASN A 1 71 ? -15.370 19.093 -2.956 1.00 70.25 71 ASN A O 1
ATOM 542 N N . ARG A 1 72 ? -13.836 19.817 -1.489 1.00 66.25 72 ARG A N 1
ATOM 543 C CA . ARG A 1 72 ? -14.660 20.836 -0.821 1.00 66.25 72 ARG A CA 1
ATOM 544 C C . ARG A 1 72 ? -14.501 22.245 -1.410 1.00 66.25 72 ARG A C 1
ATOM 546 O O . ARG A 1 72 ? -15.163 23.165 -0.936 1.00 66.25 72 ARG A O 1
ATOM 553 N N . ARG A 1 73 ? -13.623 22.432 -2.405 1.00 54.38 73 ARG A N 1
ATOM 554 C CA . ARG A 1 73 ? -13.553 23.670 -3.197 1.00 54.38 73 ARG A CA 1
ATOM 555 C C . ARG A 1 73 ? -14.552 23.559 -4.362 1.00 54.38 73 ARG A C 1
ATOM 557 O O . ARG A 1 73 ? -14.361 22.651 -5.169 1.00 54.38 73 ARG A O 1
ATOM 564 N N . PRO A 1 74 ? -15.603 24.402 -4.409 1.00 53.31 74 PRO A N 1
ATOM 565 C CA . PRO A 1 74 ? -16.553 24.436 -5.521 1.00 53.31 74 PRO A CA 1
ATOM 566 C C . PRO A 1 74 ? -15.913 24.955 -6.813 1.00 53.31 74 PRO A C 1
ATOM 568 O O . PRO A 1 74 ? -14.934 25.735 -6.719 1.00 53.31 74 PRO A O 1
#